Protein AF-A0A0J1GEE9-F1 (afdb_monomer_lite)

Foldseek 3Di:
DDDDDDDDDDPPDDDDDDPPPAPPDPDDDWQDFWFKFKFAPPDPHGDQQRQFWDTKIWHQDPQAIKIKTFTHLWGDGPNWIKAWQFKWWPQAPPPDTDRVDTQFDDPPPPNTGGIGIDGHNHHDHPVAWDKIWMWIWIGTPPDDIDIGIIIITTHRPPD

Sequence (159 aa):
MNRIAKKLFAAGLAGSMTLSMGLTAFAAEQQGPFDAKLYKTGTTTLSMGDGALLDAVYTETSGGIQVTVNVDEGFKAYGMSGSLTKVYMDTDGDGVINKDVNVVADRDGNDKTDALIFTYTGPVSDTENLKIKGDFTISVLNFMPMNSIGDLVIENHAK

Structure (mmCIF, N/CA/C/O backbone):
data_AF-A0A0J1GEE9-F1
#
_entry.id   AF-A0A0J1GEE9-F1
#
loop_
_atom_site.group_PDB
_atom_site.id
_atom_site.type_symbol
_atom_site.label_atom_id
_atom_site.label_alt_id
_atom_site.label_comp_id
_atom_site.label_asym_id
_atom_site.label_entity_id
_atom_site.label_seq_id
_atom_site.pdbx_PDB_ins_code
_atom_site.Cartn_x
_atom_site.Cartn_y
_atom_site.Cartn_z
_atom_site.occupancy
_atom_site.B_iso_or_equiv
_atom_site.auth_seq_id
_atom_site.auth_comp_id
_atom_site.auth_asym_id
_atom_site.auth_atom_id
_atom_site.pdbx_PDB_model_num
ATOM 1 N N . MET A 1 1 ? -32.472 -54.248 10.375 1.00 36.00 1 MET A N 1
ATOM 2 C CA . MET A 1 1 ? -31.139 -53.843 9.880 1.00 36.00 1 MET A CA 1
ATOM 3 C C . MET A 1 1 ? -30.793 -52.489 10.468 1.00 36.00 1 MET A C 1
ATOM 5 O O . MET A 1 1 ? -31.439 -51.505 10.149 1.00 36.00 1 MET A O 1
ATOM 9 N N . ASN A 1 2 ? -29.811 -52.473 11.366 1.00 39.84 2 ASN A N 1
ATOM 10 C CA . ASN A 1 2 ? -29.101 -51.273 11.798 1.00 39.84 2 ASN A CA 1
ATOM 11 C C . ASN A 1 2 ? -28.252 -50.763 10.625 1.00 39.84 2 ASN A C 1
ATOM 13 O O . ASN A 1 2 ? -27.507 -51.577 10.075 1.00 39.84 2 ASN A O 1
ATOM 17 N N . ARG A 1 3 ? -28.317 -49.463 10.301 1.00 39.47 3 ARG A N 1
ATOM 18 C CA . ARG A 1 3 ? -27.176 -48.612 9.895 1.00 39.47 3 ARG A CA 1
ATOM 19 C C . ARG A 1 3 ? -27.649 -47.193 9.536 1.00 39.47 3 ARG A C 1
ATOM 21 O O . ARG A 1 3 ? -28.521 -47.024 8.698 1.00 39.47 3 ARG A O 1
ATOM 28 N N . ILE A 1 4 ? -26.956 -46.219 10.137 1.00 49.47 4 ILE A N 1
ATOM 29 C CA . ILE A 1 4 ? -26.917 -44.773 9.842 1.00 49.47 4 ILE A CA 1
ATOM 30 C C . ILE A 1 4 ? -27.915 -43.917 10.641 1.00 49.47 4 ILE A C 1
ATOM 32 O O . ILE A 1 4 ? -28.839 -43.297 10.131 1.00 49.47 4 ILE A O 1
ATOM 36 N N . ALA A 1 5 ? -27.636 -43.809 11.939 1.00 48.00 5 ALA A N 1
ATOM 37 C CA . ALA A 1 5 ? -27.811 -42.542 12.635 1.00 48.00 5 ALA A CA 1
ATOM 38 C C . ALA A 1 5 ? -26.734 -41.558 12.147 1.00 48.00 5 ALA A C 1
ATOM 40 O O . ALA A 1 5 ? -25.571 -41.962 12.071 1.00 48.00 5 ALA A O 1
ATOM 41 N N . LYS A 1 6 ? -27.095 -40.290 11.897 1.00 39.09 6 LYS A N 1
ATOM 42 C CA . LYS A 1 6 ? -26.461 -39.083 12.477 1.00 39.09 6 LYS A CA 1
ATOM 43 C C . LYS A 1 6 ? -26.759 -37.817 11.655 1.00 39.09 6 LYS A C 1
ATOM 45 O O . LYS A 1 6 ? -26.466 -37.766 10.470 1.00 39.09 6 LYS A O 1
ATOM 50 N N . LYS A 1 7 ? -27.180 -36.782 12.398 1.00 40.62 7 LYS A N 1
ATOM 51 C CA . LYS A 1 7 ? -27.206 -35.337 12.088 1.00 40.62 7 LYS A CA 1
ATOM 52 C C . LYS A 1 7 ? -28.493 -34.785 11.464 1.00 40.62 7 LYS A C 1
ATOM 54 O O . LYS A 1 7 ? -28.543 -34.360 10.320 1.00 40.62 7 LYS A O 1
ATOM 59 N N . LEU A 1 8 ? -29.501 -34.694 12.332 1.00 42.84 8 LEU A N 1
ATOM 60 C CA . LEU A 1 8 ? -30.328 -33.494 12.458 1.00 42.84 8 LEU A CA 1
ATOM 61 C C . LEU A 1 8 ? -29.419 -32.266 12.596 1.00 42.84 8 LEU A C 1
ATOM 63 O O . LEU A 1 8 ? -28.614 -32.245 13.521 1.00 42.84 8 LEU A O 1
ATOM 67 N N . PHE A 1 9 ? -29.594 -31.259 11.748 1.00 38.81 9 PHE A N 1
ATOM 68 C CA . PHE A 1 9 ? -29.544 -29.864 12.180 1.00 38.81 9 PHE A CA 1
ATOM 69 C C . PHE A 1 9 ? -30.584 -29.092 11.378 1.00 38.81 9 PHE A C 1
ATOM 71 O O . PHE A 1 9 ? -30.382 -28.715 10.228 1.00 38.81 9 PHE A O 1
ATOM 78 N N . ALA A 1 10 ? -31.731 -28.897 12.024 1.00 40.72 10 ALA A N 1
ATOM 79 C CA . ALA A 1 10 ? -32.543 -27.728 11.784 1.00 40.72 10 ALA A CA 1
ATOM 80 C C . ALA A 1 10 ? -31.662 -26.496 12.042 1.00 40.72 10 ALA A C 1
ATOM 82 O O . ALA A 1 10 ? -31.133 -26.337 13.139 1.00 40.72 10 ALA A O 1
ATOM 83 N N . ALA A 1 11 ? -31.507 -25.649 11.033 1.00 40.38 11 ALA A N 1
ATOM 84 C CA . ALA A 1 11 ? -31.024 -24.285 11.188 1.00 40.38 11 ALA A CA 1
ATOM 85 C C . ALA A 1 11 ? -32.082 -23.341 10.609 1.00 40.38 11 ALA A C 1
ATOM 87 O O . ALA A 1 11 ? -31.847 -22.582 9.678 1.00 40.38 11 ALA A O 1
ATOM 88 N N . GLY A 1 12 ? -33.288 -23.432 11.169 1.00 34.56 12 GLY A N 1
ATOM 89 C CA . GLY A 1 12 ? -34.057 -22.225 11.404 1.00 34.56 12 GLY A CA 1
ATOM 90 C C . GLY A 1 12 ? -33.432 -21.549 12.616 1.00 34.56 12 GLY A C 1
ATOM 91 O O . GLY A 1 12 ? -33.635 -22.004 13.738 1.00 34.56 12 GLY A O 1
ATOM 92 N N . LEU A 1 13 ? -32.647 -20.501 12.384 1.00 37.00 13 LEU A N 1
ATOM 93 C CA . LEU A 1 13 ? -32.318 -19.524 13.412 1.00 37.00 13 LEU A CA 1
ATOM 94 C C . LEU A 1 13 ? -32.634 -18.141 12.853 1.00 37.00 13 LEU A C 1
ATOM 96 O O . LEU A 1 13 ? -31.887 -17.556 12.075 1.00 37.00 13 LEU A O 1
ATOM 100 N N . ALA A 1 14 ? -33.799 -17.649 13.257 1.00 37.41 14 ALA A N 1
ATOM 101 C CA . ALA A 1 14 ? -33.986 -16.230 13.456 1.00 37.41 14 ALA A CA 1
ATOM 102 C C . ALA A 1 14 ? -32.957 -15.741 14.491 1.00 37.41 14 ALA A C 1
ATOM 104 O O . ALA A 1 14 ? -32.723 -16.420 15.488 1.00 37.41 14 ALA A O 1
ATOM 105 N N . GLY A 1 15 ? -32.411 -14.545 14.277 1.00 37.22 15 GLY A N 1
ATOM 106 C CA . GLY A 1 15 ? -31.867 -13.716 15.352 1.00 37.22 15 GLY A CA 1
ATOM 107 C C . GLY A 1 15 ? -30.476 -14.072 15.882 1.00 37.22 15 GLY A C 1
ATOM 108 O O . GLY A 1 15 ? -30.336 -14.753 16.890 1.00 37.22 15 GLY A O 1
ATOM 109 N N . SER A 1 16 ? -29.465 -13.428 15.306 1.00 37.47 16 SER A N 1
ATOM 110 C CA . SER A 1 16 ? -28.359 -12.819 16.060 1.00 37.47 16 SER A CA 1
ATOM 111 C C . SER A 1 16 ? -28.113 -11.449 15.418 1.00 37.47 16 SER A C 1
ATOM 113 O O . SER A 1 16 ? -27.478 -11.343 14.378 1.00 37.47 16 SER A O 1
ATOM 115 N N . MET A 1 17 ? -28.884 -10.419 15.766 1.00 39.28 17 MET A N 1
ATOM 116 C CA . MET A 1 17 ? -28.504 -9.438 16.786 1.00 39.28 17 MET A CA 1
ATOM 117 C C . MET A 1 17 ? -26.990 -9.197 16.892 1.00 39.28 17 MET A C 1
ATOM 119 O O . MET A 1 17 ? -26.239 -10.059 17.341 1.00 39.28 17 MET A O 1
ATOM 123 N N . THR A 1 18 ? -26.633 -7.940 16.608 1.00 41.00 18 THR A N 1
ATOM 124 C CA . THR A 1 18 ? -25.456 -7.205 17.098 1.00 41.00 18 THR A CA 1
ATOM 125 C C . THR A 1 18 ? -24.079 -7.649 16.602 1.00 41.00 18 THR A C 1
ATOM 127 O O . THR A 1 18 ? -23.382 -8.405 17.262 1.00 41.00 18 THR A O 1
ATOM 130 N N . LEU A 1 19 ? -23.622 -6.981 15.540 1.00 41.53 19 LEU A N 1
ATOM 131 C CA . LEU A 1 19 ? -22.452 -6.101 15.654 1.00 41.53 19 LEU A CA 1
ATOM 132 C C . LEU A 1 19 ? -22.818 -4.700 15.140 1.00 41.53 19 LEU A C 1
ATOM 134 O O . LEU A 1 19 ? -22.285 -4.196 14.163 1.00 41.53 19 LEU A O 1
ATOM 138 N N . SER A 1 20 ? -23.761 -4.051 15.827 1.00 41.72 20 SER A N 1
ATOM 139 C CA . SER A 1 20 ? -23.825 -2.590 15.871 1.00 41.72 20 SER A CA 1
ATOM 140 C C . SER A 1 20 ? -22.833 -2.111 16.932 1.00 41.72 20 SER A C 1
ATOM 142 O O . SER A 1 20 ? -23.241 -1.674 18.003 1.00 41.72 20 SER A O 1
ATOM 144 N N . MET A 1 21 ? -21.534 -2.282 16.695 1.00 36.72 21 MET A N 1
ATOM 145 C CA . MET A 1 21 ? -20.493 -1.658 17.512 1.00 36.72 21 MET A CA 1
ATOM 146 C C . MET A 1 21 ? -19.304 -1.337 16.608 1.00 36.72 21 MET A C 1
ATOM 148 O O . MET A 1 21 ? -18.498 -2.211 16.316 1.00 36.72 21 MET A O 1
ATOM 152 N N . GLY A 1 22 ? -19.212 -0.078 16.180 1.00 39.16 22 GLY A N 1
ATOM 153 C CA . GLY A 1 22 ? -17.910 0.532 15.919 1.00 39.16 22 GLY A CA 1
ATOM 154 C C . GLY A 1 22 ? -17.535 0.908 14.489 1.00 39.16 22 GLY A C 1
ATOM 155 O O . GLY A 1 22 ? -16.452 1.448 14.345 1.00 39.16 22 GLY A O 1
ATOM 156 N N . LEU A 1 23 ? -18.380 0.744 13.463 1.00 41.81 23 LEU A N 1
ATOM 157 C CA . LEU A 1 23 ? -18.266 1.642 12.301 1.00 41.81 23 LEU A CA 1
ATOM 158 C C . LEU A 1 23 ? -18.977 2.940 12.665 1.00 41.81 23 LEU A C 1
ATOM 160 O O . LEU A 1 23 ? -20.078 3.240 12.202 1.00 41.81 23 LEU A O 1
ATOM 164 N N . THR A 1 24 ? -18.385 3.679 13.599 1.00 44.56 24 THR A N 1
ATOM 165 C CA . THR A 1 24 ? -18.596 5.114 13.572 1.00 44.56 24 THR A CA 1
ATOM 166 C C . THR A 1 24 ? -18.064 5.604 12.214 1.00 44.56 24 THR A C 1
ATOM 168 O O . THR A 1 24 ? -17.279 4.960 11.517 1.00 44.56 24 THR A O 1
ATOM 171 N N . ALA A 1 25 ? -18.721 6.631 11.717 1.00 44.00 25 ALA A N 1
ATOM 172 C CA . ALA A 1 25 ? -18.705 6.976 10.320 1.00 44.00 25 ALA A CA 1
ATOM 173 C C . ALA A 1 25 ? -17.348 7.565 9.903 1.00 44.00 25 ALA A C 1
ATOM 175 O O . ALA A 1 25 ? -17.061 8.727 10.202 1.00 44.00 25 ALA A O 1
ATOM 176 N N . PHE A 1 26 ? -16.612 6.858 9.043 1.00 44.97 26 PHE A N 1
ATOM 177 C CA . PHE A 1 26 ? -15.828 7.528 8.000 1.00 44.97 26 PHE A CA 1
ATOM 178 C C . PHE A 1 26 ? -16.809 8.064 6.954 1.00 44.97 26 PHE A C 1
ATOM 180 O O . PHE A 1 26 ? -16.892 7.569 5.843 1.00 44.97 26 PHE A O 1
ATOM 187 N N . ALA A 1 27 ? -17.613 9.046 7.372 1.00 39.22 27 ALA A N 1
ATOM 188 C CA . ALA A 1 27 ? -18.733 9.628 6.643 1.00 39.22 27 ALA A CA 1
ATOM 189 C C . ALA A 1 27 ? -18.575 9.597 5.109 1.00 39.22 27 ALA A C 1
ATOM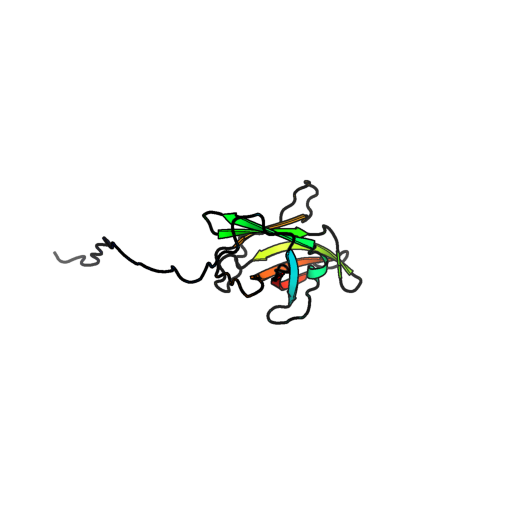 191 O O . ALA A 1 27 ? -17.755 10.350 4.593 1.00 39.22 27 ALA A O 1
ATOM 192 N N . ALA A 1 28 ? -19.360 8.729 4.451 1.00 38.53 28 ALA A N 1
ATOM 193 C CA . ALA A 1 28 ? -20.103 8.774 3.172 1.00 38.53 28 ALA A CA 1
ATOM 194 C C . ALA A 1 28 ? -19.812 9.827 2.068 1.00 38.53 28 ALA A C 1
ATOM 196 O O . ALA A 1 28 ? -20.600 9.981 1.137 1.00 38.53 28 ALA A O 1
ATOM 197 N N . GLU A 1 29 ? -18.698 10.529 2.098 1.00 42.88 29 GLU A N 1
ATOM 198 C CA . GLU A 1 29 ? -18.225 11.458 1.077 1.00 42.88 29 GLU A CA 1
ATOM 199 C C . GLU A 1 29 ? -16.843 10.949 0.657 1.00 42.88 29 GLU A C 1
ATOM 201 O O . GLU A 1 29 ? -16.192 10.281 1.455 1.00 42.88 29 GLU A O 1
ATOM 206 N N . GLN A 1 30 ? -16.380 11.172 -0.577 1.00 50.12 30 GLN A N 1
ATOM 207 C CA . GLN A 1 30 ? -14.992 10.828 -0.908 1.00 50.12 30 GLN A CA 1
ATOM 208 C C . GLN A 1 30 ? -14.069 11.548 0.080 1.00 50.12 30 GLN A C 1
ATOM 210 O O . GLN A 1 30 ? -13.873 12.758 -0.009 1.00 50.12 30 GLN A O 1
ATOM 215 N N . GLN A 1 31 ? -13.557 10.810 1.063 1.00 56.59 31 GLN A N 1
ATOM 216 C CA . GLN A 1 31 ? -12.652 11.348 2.055 1.00 56.59 31 GLN A CA 1
ATOM 217 C C . GLN A 1 31 ? -11.254 11.170 1.475 1.00 56.59 31 GLN A C 1
ATOM 219 O O . GLN A 1 31 ? -10.780 10.050 1.281 1.00 56.59 31 GLN A O 1
ATOM 224 N N . GLY A 1 32 ? -10.652 12.282 1.076 1.00 58.38 32 GLY A N 1
ATOM 225 C CA . GLY A 1 32 ? -9.313 12.319 0.515 1.00 58.38 32 GLY A CA 1
ATOM 226 C C . GLY A 1 32 ? -9.007 13.665 -0.148 1.00 58.38 32 GLY A C 1
ATOM 227 O O . GLY A 1 32 ? -9.936 14.376 -0.541 1.00 58.38 32 GLY A O 1
ATOM 228 N N . PRO A 1 33 ? -7.718 14.026 -0.269 1.00 65.56 33 PRO A N 1
ATOM 229 C CA . PRO A 1 33 ? -6.572 13.118 -0.155 1.00 65.56 33 PRO A CA 1
ATOM 230 C C . PRO A 1 33 ? -6.131 12.835 1.294 1.00 65.56 33 PRO A C 1
ATOM 232 O O . PRO A 1 33 ? -6.069 13.738 2.127 1.00 65.56 33 PRO A O 1
ATOM 235 N N . PHE A 1 34 ? -5.839 11.564 1.574 1.00 77.56 34 PHE A N 1
ATOM 236 C CA . PHE A 1 34 ? -5.139 11.078 2.767 1.00 77.56 34 PHE A CA 1
ATOM 237 C C . PHE A 1 34 ? -3.682 10.762 2.431 1.00 77.56 34 PHE A C 1
ATOM 239 O O . PHE A 1 34 ? -3.383 10.436 1.283 1.00 77.56 34 PHE A O 1
ATOM 246 N N . ASP A 1 35 ? -2.794 10.779 3.424 1.00 82.50 35 ASP A N 1
ATOM 247 C CA . ASP A 1 35 ? -1.398 10.391 3.204 1.00 82.50 35 ASP A CA 1
ATOM 248 C C . ASP A 1 35 ? -1.251 8.878 3.385 1.00 82.50 35 ASP A C 1
ATOM 250 O O . ASP A 1 35 ? -1.689 8.308 4.388 1.00 82.50 35 ASP A O 1
ATOM 254 N N . ALA A 1 36 ? -0.618 8.213 2.420 1.00 87.12 36 ALA A N 1
ATOM 255 C CA . ALA A 1 36 ? -0.286 6.798 2.514 1.00 87.12 36 ALA A CA 1
ATOM 256 C C . ALA A 1 36 ? 1.187 6.630 2.877 1.00 87.12 36 ALA A C 1
ATOM 258 O O . ALA A 1 36 ? 2.065 7.150 2.195 1.00 87.12 36 ALA A O 1
ATOM 259 N N . LYS A 1 37 ? 1.462 5.864 3.931 1.00 88.69 37 LYS A N 1
ATOM 260 C CA . LYS A 1 37 ? 2.824 5.539 4.357 1.00 88.69 37 LYS A CA 1
ATOM 261 C C . LYS A 1 37 ? 3.020 4.048 4.485 1.00 88.69 37 LYS A C 1
ATOM 263 O O . LYS A 1 37 ? 2.135 3.327 4.943 1.00 88.69 37 LYS A O 1
ATOM 268 N N . LEU A 1 38 ? 4.210 3.584 4.133 1.00 88.38 38 LEU A N 1
ATOM 269 C CA . LEU A 1 38 ? 4.593 2.189 4.271 1.00 88.38 38 LEU A CA 1
ATOM 270 C C . LEU A 1 38 ? 5.669 2.034 5.336 1.00 88.38 38 LEU A C 1
ATOM 272 O O . LEU A 1 38 ? 6.804 2.473 5.169 1.00 88.38 38 LEU A O 1
ATOM 276 N N . TYR A 1 39 ? 5.347 1.319 6.406 1.00 89.69 39 TYR A N 1
ATOM 277 C CA . TYR A 1 39 ? 6.278 1.038 7.492 1.00 89.69 39 TYR A CA 1
ATOM 278 C C . TYR A 1 39 ? 6.803 -0.392 7.432 1.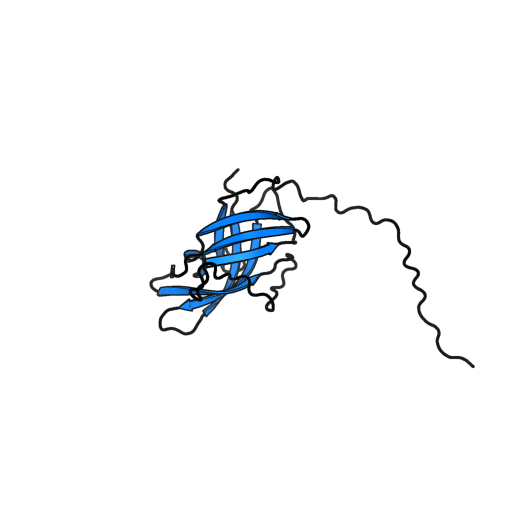00 89.69 39 TYR A C 1
ATOM 280 O O . TYR A 1 39 ? 6.150 -1.299 6.921 1.00 89.69 39 TYR A O 1
ATOM 288 N N . LYS A 1 40 ? 7.993 -0.629 7.986 1.00 86.88 40 LYS A N 1
ATOM 289 C CA . LYS A 1 40 ? 8.466 -1.994 8.246 1.00 86.88 40 LYS A CA 1
ATOM 290 C C . LYS A 1 40 ? 7.591 -2.625 9.326 1.00 86.88 40 LYS A C 1
ATOM 292 O O . LYS A 1 40 ? 7.335 -1.978 10.342 1.00 86.88 40 LYS A O 1
ATOM 297 N N . THR A 1 41 ? 7.219 -3.887 9.120 1.00 85.38 41 THR A N 1
ATOM 298 C CA . THR A 1 41 ? 6.317 -4.653 9.999 1.00 85.38 41 THR A CA 1
ATOM 299 C C . THR A 1 41 ? 6.601 -4.432 11.484 1.00 85.38 41 THR A C 1
ATOM 301 O O . THR A 1 41 ? 7.704 -4.716 11.957 1.00 85.38 41 THR A O 1
ATOM 304 N N . GLY A 1 42 ? 5.591 -3.973 12.225 1.00 79.44 42 GLY A N 1
ATOM 305 C CA . GLY A 1 42 ? 5.649 -3.814 13.680 1.00 79.44 42 GLY A CA 1
ATOM 306 C C . GLY A 1 42 ? 6.564 -2.683 14.159 1.00 79.44 42 GLY A C 1
ATOM 307 O O . GLY A 1 42 ? 6.935 -2.648 15.332 1.00 79.44 42 GLY A O 1
ATOM 308 N N . THR A 1 43 ? 6.952 -1.765 13.271 1.00 85.00 43 THR A N 1
ATOM 309 C CA . THR A 1 43 ? 7.815 -0.618 13.584 1.00 85.00 43 THR A CA 1
ATOM 310 C C . THR A 1 43 ? 7.219 0.688 13.064 1.00 85.00 43 THR A C 1
ATOM 312 O O . THR A 1 43 ? 6.300 0.691 12.256 1.00 85.00 43 THR A O 1
ATOM 315 N N . THR A 1 44 ? 7.798 1.815 13.474 1.00 85.38 44 THR A N 1
ATOM 316 C CA . THR A 1 44 ? 7.520 3.144 12.902 1.00 85.38 44 THR A CA 1
ATOM 317 C C . THR A 1 44 ? 8.578 3.586 11.885 1.00 85.38 44 THR A C 1
ATOM 319 O O . THR A 1 44 ? 8.648 4.755 11.513 1.00 85.38 44 THR A O 1
ATOM 322 N N . THR A 1 45 ? 9.444 2.669 11.438 1.00 87.19 45 THR A N 1
ATOM 323 C CA . THR A 1 45 ? 10.479 2.968 10.440 1.00 87.19 45 THR A CA 1
ATOM 324 C C . THR A 1 45 ? 9.905 2.807 9.041 1.00 87.19 45 THR A C 1
ATOM 326 O O . THR A 1 45 ? 9.381 1.739 8.727 1.00 87.19 45 THR A O 1
ATOM 329 N N . LEU A 1 46 ? 10.047 3.830 8.196 1.00 87.00 46 LEU A N 1
ATOM 330 C CA . LEU A 1 46 ? 9.600 3.775 6.803 1.00 87.00 46 LEU A CA 1
ATOM 331 C C . LEU A 1 46 ? 10.293 2.631 6.044 1.00 87.00 46 LEU A C 1
ATOM 333 O O . LEU A 1 46 ? 11.480 2.331 6.238 1.00 87.00 46 LEU A O 1
ATOM 337 N N . SER A 1 47 ? 9.515 1.954 5.210 1.00 84.25 47 SER A N 1
ATOM 338 C CA . SER A 1 47 ? 9.979 0.922 4.294 1.00 84.25 47 SER A CA 1
ATOM 339 C C . SER A 1 47 ? 10.608 1.557 3.057 1.00 84.25 47 SER A C 1
ATOM 341 O O . SER A 1 47 ? 10.386 2.721 2.747 1.00 84.25 47 SER A O 1
ATOM 343 N N . MET A 1 48 ? 11.371 0.773 2.298 1.00 78.88 48 MET A N 1
ATOM 344 C CA . MET A 1 48 ? 11.881 1.231 1.004 1.00 78.88 48 MET A CA 1
ATOM 345 C C . MET A 1 48 ? 10.749 1.557 0.028 1.00 78.88 48 MET A C 1
ATOM 347 O O . MET A 1 48 ? 10.880 2.505 -0.731 1.00 78.88 48 MET A O 1
ATOM 351 N N . GLY A 1 49 ? 9.649 0.799 0.067 1.00 79.06 49 GLY A N 1
ATOM 352 C CA . GLY A 1 49 ? 8.499 1.008 -0.818 1.00 79.06 49 GLY A CA 1
ATOM 353 C C . GLY A 1 49 ? 7.658 2.240 -0.478 1.00 79.06 49 GLY A C 1
ATOM 354 O O . GLY A 1 49 ? 6.794 2.592 -1.266 1.00 79.06 49 GLY A O 1
ATOM 355 N N . ASP A 1 50 ? 7.919 2.900 0.655 1.00 84.25 50 ASP A N 1
ATOM 356 C CA . ASP A 1 50 ? 7.234 4.135 1.055 1.00 84.25 50 ASP A CA 1
ATOM 357 C C . ASP A 1 50 ? 7.442 5.261 0.044 1.00 84.25 50 ASP A C 1
ATOM 359 O O . ASP A 1 50 ? 6.503 5.965 -0.292 1.00 84.25 50 ASP A O 1
ATOM 363 N N . GLY A 1 51 ? 8.646 5.362 -0.530 1.00 82.62 51 GLY A N 1
ATOM 364 C CA . GLY A 1 51 ? 8.948 6.375 -1.541 1.00 82.62 51 GLY A CA 1
ATOM 365 C C . GLY A 1 51 ? 8.141 6.233 -2.835 1.00 82.62 51 GLY A C 1
ATOM 366 O O . GLY A 1 51 ? 8.209 7.129 -3.668 1.00 82.62 51 GLY A O 1
ATOM 367 N N . ALA A 1 52 ? 7.428 5.117 -3.016 1.00 85.25 52 ALA A N 1
ATOM 368 C CA . ALA A 1 52 ? 6.508 4.909 -4.125 1.00 85.25 52 ALA A CA 1
ATOM 369 C C . ALA A 1 52 ? 5.111 5.467 -3.838 1.00 85.25 52 ALA A C 1
ATOM 371 O O . ALA A 1 52 ? 4.358 5.691 -4.773 1.00 85.25 52 ALA A O 1
ATOM 372 N N . LEU A 1 53 ? 4.722 5.611 -2.572 1.00 88.12 53 LEU A N 1
ATOM 373 C CA . LEU A 1 53 ? 3.358 5.978 -2.215 1.00 88.12 53 LEU A CA 1
ATOM 374 C C . LEU A 1 53 ? 3.166 7.490 -2.339 1.00 88.12 53 LEU A C 1
ATOM 376 O O . LEU A 1 53 ? 4.026 8.273 -1.937 1.00 88.12 53 LEU A O 1
ATOM 380 N N . LEU A 1 54 ? 2.031 7.881 -2.911 1.00 84.69 54 LEU A N 1
ATOM 381 C CA . LEU A 1 54 ? 1.615 9.271 -3.043 1.00 84.69 54 LEU A CA 1
ATOM 382 C C . LEU A 1 54 ? 0.466 9.527 -2.056 1.00 84.69 54 LEU A C 1
ATOM 384 O O . LEU A 1 54 ? 0.658 9.501 -0.842 1.00 84.69 54 LEU A O 1
ATOM 388 N N . ASP A 1 55 ? -0.738 9.737 -2.570 1.00 83.81 55 ASP A N 1
ATOM 389 C CA . ASP A 1 55 ? -1.959 9.953 -1.811 1.00 83.81 55 ASP A CA 1
ATOM 390 C C . ASP A 1 55 ? -2.857 8.709 -1.796 1.00 83.81 55 ASP A C 1
ATOM 392 O O . ASP A 1 55 ? -2.742 7.798 -2.620 1.00 83.81 55 ASP A O 1
ATOM 396 N N . ALA A 1 56 ? -3.787 8.685 -0.848 1.00 84.06 56 ALA A N 1
ATOM 397 C CA . ALA A 1 56 ? -4.838 7.691 -0.759 1.00 84.06 56 ALA A CA 1
ATOM 398 C C . ALA A 1 56 ? -6.229 8.321 -0.747 1.00 84.06 56 ALA A C 1
ATOM 400 O O . ALA A 1 56 ? -6.457 9.410 -0.216 1.00 84.06 56 ALA A O 1
ATOM 401 N N . VAL A 1 57 ? -7.179 7.582 -1.308 1.00 83.00 57 VAL A N 1
ATOM 402 C CA . VAL A 1 57 ? -8.598 7.928 -1.349 1.00 83.00 57 VAL A CA 1
ATOM 403 C C . VAL A 1 57 ? -9.414 6.736 -0.885 1.00 83.00 57 VAL A C 1
ATOM 405 O O . VAL A 1 57 ? -9.121 5.586 -1.234 1.00 83.00 57 VAL A O 1
ATOM 408 N N . TYR A 1 58 ? -10.475 7.028 -0.138 1.00 78.25 58 TYR A N 1
ATOM 409 C CA . TYR A 1 58 ? -11.454 6.037 0.279 1.00 78.25 58 TYR A CA 1
ATOM 410 C C . TYR A 1 58 ? -12.798 6.218 -0.394 1.00 78.25 58 TYR A C 1
ATOM 412 O O . TYR A 1 58 ? -13.245 7.323 -0.703 1.00 78.25 58 TYR A O 1
ATOM 420 N N . THR A 1 59 ? -13.477 5.098 -0.591 1.00 76.06 59 THR A N 1
ATOM 421 C CA . THR A 1 59 ? -14.875 5.067 -1.001 1.00 76.06 59 THR A CA 1
ATOM 422 C C . THR A 1 59 ? -15.590 3.980 -0.212 1.00 76.06 59 THR A C 1
ATOM 424 O O . THR A 1 59 ? -15.231 2.805 -0.290 1.00 76.06 59 THR A O 1
ATOM 427 N N . GLU A 1 60 ? -16.602 4.363 0.566 1.00 74.69 60 GLU A N 1
ATOM 428 C CA . GLU A 1 60 ? -17.477 3.398 1.230 1.00 74.69 60 GLU A CA 1
ATOM 429 C C . GLU A 1 60 ? -18.303 2.635 0.185 1.00 74.69 60 GLU A C 1
ATOM 431 O O . GLU A 1 60 ? -18.858 3.209 -0.753 1.00 74.69 60 GLU A O 1
ATOM 436 N N . THR A 1 61 ? -18.396 1.319 0.347 1.00 75.31 61 THR A N 1
ATOM 437 C CA . THR A 1 61 ? -19.185 0.437 -0.516 1.00 75.31 61 THR A CA 1
ATOM 438 C C . THR A 1 61 ? -20.015 -0.518 0.338 1.00 75.31 61 THR A C 1
ATOM 440 O O . THR A 1 61 ? -19.736 -0.725 1.517 1.00 75.31 61 THR A O 1
ATOM 443 N N . SER A 1 62 ? -21.014 -1.179 -0.254 1.00 73.12 62 SER A N 1
ATOM 444 C CA . SER A 1 62 ? -21.806 -2.194 0.460 1.00 73.12 62 SER A CA 1
ATOM 445 C C . SER A 1 62 ? -20.979 -3.394 0.943 1.00 73.12 62 SER A C 1
ATOM 447 O O . SER A 1 62 ? -21.457 -4.160 1.773 1.00 73.12 62 SER A O 1
ATOM 449 N N . GLY A 1 63 ? -19.781 -3.592 0.383 1.00 75.75 63 GLY A N 1
ATOM 450 C CA . GLY A 1 63 ? -18.880 -4.695 0.706 1.00 75.75 63 GLY A CA 1
ATOM 451 C C . GLY A 1 63 ? -17.719 -4.322 1.627 1.00 75.75 63 GLY A C 1
ATOM 452 O O . GLY A 1 63 ? -16.913 -5.199 1.898 1.00 75.75 63 GLY A O 1
ATOM 453 N N . GLY A 1 64 ? -17.605 -3.067 2.077 1.00 80.19 64 GLY A N 1
ATOM 454 C CA . GLY A 1 64 ? -16.468 -2.563 2.858 1.00 80.19 64 GLY A CA 1
ATOM 455 C C . GLY A 1 64 ? -15.943 -1.224 2.333 1.00 80.19 64 GLY A C 1
ATOM 456 O O . GLY A 1 64 ? -16.626 -0.530 1.578 1.00 80.19 64 GLY A O 1
ATOM 457 N N . ILE A 1 65 ? -14.716 -0.862 2.699 1.00 82.44 65 ILE A N 1
ATOM 458 C CA . ILE A 1 65 ? -14.053 0.374 2.268 1.00 82.44 65 ILE A CA 1
ATOM 459 C C . ILE A 1 65 ? -13.159 0.062 1.073 1.00 82.44 65 ILE A C 1
ATOM 461 O O . ILE A 1 65 ? -12.184 -0.673 1.197 1.00 82.44 65 ILE A O 1
ATOM 465 N N . GLN A 1 66 ? -13.459 0.624 -0.093 1.00 86.19 66 GLN A N 1
ATOM 466 C CA . GLN A 1 66 ? -12.517 0.603 -1.203 1.00 86.19 66 GLN A CA 1
ATOM 467 C C . GLN A 1 66 ? -11.417 1.631 -0.944 1.00 86.19 66 GLN A C 1
ATOM 469 O O . GLN A 1 66 ? -11.692 2.819 -0.781 1.00 86.19 66 GLN A O 1
ATOM 474 N N . VAL A 1 67 ? -10.178 1.159 -0.925 1.00 86.00 67 VAL A N 1
ATOM 475 C CA . VAL A 1 67 ? -8.980 1.972 -0.777 1.00 86.00 67 VAL A CA 1
ATOM 476 C C . VAL A 1 67 ? -8.273 2.031 -2.119 1.00 86.00 67 VAL A C 1
ATOM 478 O O . VAL A 1 67 ? -8.026 1.006 -2.756 1.00 86.00 67 VAL A O 1
ATOM 481 N N . THR A 1 68 ? -7.953 3.247 -2.540 1.00 89.38 68 THR A N 1
ATOM 482 C CA . THR A 1 68 ? -7.077 3.522 -3.672 1.00 89.38 68 THR A CA 1
ATOM 483 C C . THR A 1 68 ? -5.872 4.279 -3.155 1.00 89.38 68 THR A C 1
ATOM 485 O O . THR A 1 68 ? -6.035 5.386 -2.659 1.00 89.38 68 THR A O 1
ATOM 488 N N . VAL A 1 69 ? -4.680 3.709 -3.290 1.00 89.25 69 VAL A N 1
ATOM 489 C CA . VAL A 1 69 ? -3.415 4.410 -3.040 1.00 89.25 69 VAL A CA 1
ATOM 490 C C . VAL A 1 69 ? -2.768 4.682 -4.383 1.00 89.25 69 VAL A C 1
ATOM 492 O O . VAL A 1 69 ? -2.508 3.732 -5.116 1.00 89.25 69 VAL A O 1
ATOM 495 N N . ASN A 1 70 ? -2.530 5.941 -4.728 1.00 87.88 70 ASN A N 1
ATOM 496 C CA . ASN A 1 70 ? -1.771 6.274 -5.927 1.00 87.88 70 ASN A CA 1
ATOM 497 C C . ASN A 1 70 ? -0.282 6.025 -5.666 1.00 87.88 70 ASN A C 1
ATOM 499 O O . ASN A 1 70 ? 0.227 6.235 -4.561 1.00 87.88 70 ASN A O 1
ATOM 503 N N . VAL A 1 71 ? 0.403 5.535 -6.690 1.00 88.44 71 VAL A N 1
ATOM 504 C CA . VAL A 1 71 ? 1.790 5.091 -6.617 1.00 88.44 71 VAL A CA 1
ATOM 505 C C . VAL A 1 71 ? 2.571 5.748 -7.745 1.00 88.44 71 VAL A C 1
ATOM 507 O O . VAL A 1 71 ? 2.092 5.837 -8.871 1.00 88.44 71 VAL A O 1
ATOM 510 N N . ASP A 1 72 ? 3.778 6.210 -7.443 1.00 86.12 72 ASP A N 1
ATOM 511 C CA . ASP A 1 72 ? 4.746 6.590 -8.461 1.00 86.12 72 ASP A CA 1
ATOM 512 C C . ASP A 1 72 ? 5.306 5.321 -9.118 1.00 86.12 72 ASP A C 1
ATOM 514 O O . ASP A 1 72 ? 5.859 4.435 -8.452 1.00 86.12 72 ASP A O 1
ATOM 518 N N . GLU A 1 73 ? 5.191 5.253 -10.442 1.00 82.94 73 GLU A N 1
ATOM 519 C CA . GLU A 1 73 ? 5.708 4.172 -11.280 1.00 82.94 73 GLU A CA 1
ATOM 520 C C . GLU A 1 73 ? 7.191 3.860 -11.024 1.00 82.94 73 GLU A C 1
ATOM 522 O O . GLU A 1 73 ? 7.658 2.745 -11.288 1.00 82.94 73 GLU A O 1
ATOM 527 N N . GLY A 1 74 ? 7.956 4.846 -10.544 1.00 80.94 74 GLY A N 1
ATOM 528 C CA . GLY A 1 74 ? 9.356 4.678 -10.199 1.00 80.94 74 GLY A CA 1
ATOM 529 C C . GLY A 1 74 ? 9.807 5.627 -9.099 1.00 80.94 74 GLY A C 1
ATOM 530 O O . GLY A 1 74 ? 9.781 6.840 -9.245 1.00 80.94 74 GLY A O 1
ATOM 531 N N . PHE A 1 75 ? 10.361 5.070 -8.028 1.00 81.44 75 PHE A N 1
ATOM 532 C CA . PHE A 1 75 ? 10.827 5.835 -6.879 1.00 81.44 75 PHE A CA 1
ATOM 533 C C . PHE A 1 75 ? 12.312 5.619 -6.605 1.00 81.44 75 PHE A C 1
ATOM 535 O O . PHE A 1 75 ? 12.939 4.664 -7.073 1.00 81.44 75 PHE A O 1
ATOM 542 N N . LYS A 1 76 ? 12.895 6.515 -5.802 1.00 79.44 76 LYS A N 1
ATOM 543 C CA . LYS A 1 76 ? 14.257 6.364 -5.282 1.00 79.44 76 LYS A CA 1
ATOM 544 C C . LYS A 1 76 ? 14.229 6.159 -3.777 1.00 79.44 76 LYS A C 1
ATOM 546 O O . LYS A 1 76 ? 13.796 7.038 -3.043 1.00 79.44 76 LYS A O 1
ATOM 551 N N . ALA A 1 77 ? 14.781 5.044 -3.315 1.00 70.62 77 ALA A N 1
ATOM 552 C CA . ALA A 1 77 ? 14.960 4.757 -1.897 1.00 70.62 77 ALA A CA 1
ATOM 553 C C . ALA A 1 77 ? 16.419 4.387 -1.623 1.00 70.62 77 ALA A C 1
ATOM 555 O O . ALA A 1 77 ? 16.993 3.529 -2.292 1.00 70.62 77 ALA A O 1
ATOM 556 N N . TYR A 1 78 ? 17.037 5.049 -0.639 1.00 72.81 78 TYR A N 1
ATOM 557 C CA . TYR A 1 78 ? 18.425 4.793 -0.224 1.00 72.81 78 TYR A CA 1
ATOM 558 C C . TYR A 1 78 ? 19.447 4.821 -1.380 1.00 72.81 78 TYR A C 1
ATOM 560 O O . TYR A 1 78 ? 20.390 4.036 -1.415 1.00 72.81 78 TYR A O 1
ATOM 568 N N . GLY A 1 79 ? 19.253 5.724 -2.348 1.00 75.38 79 GLY A N 1
ATOM 569 C CA . GLY A 1 79 ? 20.134 5.872 -3.514 1.00 75.38 79 GLY A CA 1
ATOM 570 C C . GLY A 1 79 ? 19.900 4.857 -4.639 1.00 75.38 79 GLY A C 1
ATOM 571 O O . GLY A 1 79 ? 20.571 4.933 -5.665 1.00 75.38 79 GLY A O 1
ATOM 572 N N . MET A 1 80 ? 18.935 3.948 -4.489 1.00 77.19 80 MET A N 1
ATOM 573 C CA . MET A 1 80 ? 18.545 2.973 -5.507 1.00 77.19 80 MET A CA 1
ATOM 574 C C . MET A 1 80 ? 17.211 3.370 -6.135 1.00 77.19 80 MET A C 1
ATOM 576 O O . MET A 1 80 ? 16.320 3.843 -5.434 1.00 77.19 80 MET A O 1
ATOM 580 N N . SER A 1 81 ? 17.078 3.192 -7.452 1.00 83.31 81 SER A N 1
ATOM 581 C CA . SER A 1 81 ? 15.806 3.403 -8.159 1.00 83.31 81 SER A CA 1
ATOM 582 C C . SER A 1 81 ? 15.054 2.080 -8.259 1.00 83.31 81 SER A C 1
ATOM 584 O O . SER A 1 81 ? 15.670 1.058 -8.576 1.00 83.31 81 SER A O 1
ATOM 586 N N . GLY A 1 82 ? 13.752 2.091 -8.003 1.00 82.69 82 GLY A N 1
ATOM 587 C CA . GLY A 1 82 ? 12.922 0.897 -8.048 1.00 82.69 82 GLY A CA 1
ATOM 588 C C . GLY A 1 82 ? 11.452 1.195 -8.307 1.00 82.69 82 GLY A C 1
ATOM 589 O O . GLY A 1 82 ? 11.064 2.349 -8.445 1.00 82.69 82 GLY A O 1
ATOM 590 N N . SER A 1 83 ? 10.652 0.140 -8.392 1.00 85.06 83 SER A N 1
ATOM 591 C CA . SER A 1 83 ? 9.205 0.199 -8.593 1.00 85.06 83 SER A CA 1
ATOM 592 C C . SER A 1 83 ? 8.506 -0.908 -7.806 1.00 85.06 83 SER A C 1
ATOM 594 O O . SER A 1 83 ? 9.097 -1.952 -7.502 1.00 85.06 83 SER A O 1
ATOM 596 N N . LEU A 1 84 ? 7.240 -0.687 -7.451 1.00 87.19 84 LEU A N 1
ATOM 597 C CA . LEU A 1 84 ? 6.390 -1.736 -6.890 1.00 87.19 84 LEU A CA 1
ATOM 598 C C . LEU A 1 84 ? 5.890 -2.633 -8.026 1.00 87.19 84 LEU A C 1
ATOM 600 O O . LEU A 1 84 ? 5.481 -2.144 -9.074 1.00 87.19 84 LEU A O 1
ATOM 604 N N . THR A 1 85 ? 5.948 -3.951 -7.831 1.00 85.94 85 THR A N 1
ATOM 605 C CA . THR A 1 85 ? 5.572 -4.927 -8.879 1.00 85.94 85 THR A CA 1
ATOM 606 C C . THR A 1 85 ? 4.529 -5.938 -8.426 1.00 85.94 85 THR A C 1
ATOM 608 O O . THR A 1 85 ? 3.726 -6.408 -9.229 1.00 85.94 85 THR A O 1
ATOM 611 N N . LYS A 1 86 ? 4.531 -6.294 -7.141 1.00 88.19 86 LYS A N 1
ATOM 612 C CA . LYS A 1 86 ? 3.506 -7.139 -6.528 1.00 88.19 86 LYS A CA 1
ATOM 613 C C . LYS A 1 86 ? 3.215 -6.612 -5.144 1.00 88.19 86 LYS A C 1
ATOM 615 O O . LYS A 1 86 ? 4.149 -6.321 -4.397 1.00 88.19 86 LYS A O 1
ATOM 620 N N . VAL A 1 87 ? 1.939 -6.509 -4.814 1.00 89.44 87 VAL A N 1
ATOM 621 C CA . VAL A 1 87 ? 1.492 -6.119 -3.486 1.00 89.44 87 VAL A CA 1
ATOM 622 C C . VAL A 1 87 ? 0.332 -7.018 -3.098 1.00 89.44 87 VAL A C 1
ATOM 624 O O . VAL A 1 87 ? -0.650 -7.131 -3.827 1.00 89.44 87 VAL A O 1
ATOM 627 N N . TYR A 1 88 ? 0.463 -7.658 -1.945 1.00 91.69 88 TYR A N 1
ATOM 628 C CA . TYR A 1 88 ? -0.562 -8.497 -1.336 1.00 91.69 88 TYR A CA 1
ATOM 629 C C . TYR A 1 88 ? -0.928 -7.898 0.010 1.00 91.69 88 TYR A C 1
ATOM 631 O O . TYR A 1 88 ? -0.038 -7.438 0.723 1.00 91.69 88 TYR A O 1
ATOM 639 N N . MET A 1 89 ? -2.208 -7.903 0.369 1.00 89.88 89 MET A N 1
ATOM 640 C CA . MET A 1 89 ? -2.679 -7.258 1.595 1.00 89.88 89 MET A CA 1
ATOM 641 C C . MET A 1 89 ? -3.612 -8.158 2.40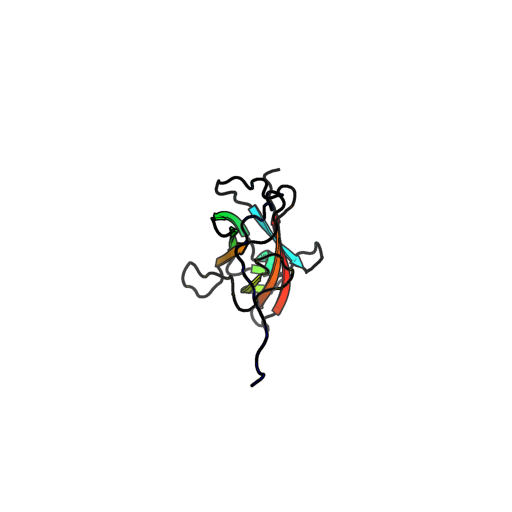1 1.00 89.88 89 MET A C 1
ATOM 643 O O . MET A 1 89 ? -4.300 -9.021 1.860 1.00 89.88 89 MET A O 1
ATOM 647 N N . ASP A 1 90 ? -3.611 -7.930 3.708 1.00 89.69 90 ASP A N 1
ATOM 648 C CA . ASP A 1 90 ? -4.587 -8.439 4.669 1.00 89.69 90 ASP A CA 1
ATOM 649 C C . ASP A 1 90 ? -5.845 -7.555 4.610 1.00 89.69 90 ASP A C 1
ATOM 651 O O . ASP A 1 90 ? -5.982 -6.557 5.321 1.00 89.69 90 ASP A O 1
ATOM 655 N N . THR A 1 91 ? -6.719 -7.847 3.646 1.00 86.94 91 THR A N 1
ATOM 656 C CA . THR A 1 91 ? -7.885 -7.007 3.337 1.00 86.94 91 THR A CA 1
ATOM 657 C C . THR A 1 91 ? -9.063 -7.211 4.289 1.00 86.94 91 THR A C 1
ATOM 659 O O . THR A 1 91 ? -9.995 -6.414 4.273 1.00 86.94 91 THR A O 1
ATOM 662 N N . ASP A 1 92 ? -9.076 -8.263 5.097 1.00 86.75 92 ASP A N 1
ATOM 663 C CA . ASP A 1 92 ? -10.108 -8.543 6.104 1.00 86.75 92 ASP A CA 1
ATOM 664 C C . ASP A 1 92 ? -9.625 -8.302 7.542 1.00 86.75 92 ASP A C 1
ATOM 666 O O . ASP A 1 92 ? -10.429 -8.331 8.475 1.00 86.75 92 ASP A O 1
ATOM 670 N N . GLY A 1 93 ? -8.348 -7.960 7.723 1.00 82.88 93 GLY A N 1
ATOM 671 C CA . GLY A 1 93 ? -7.777 -7.580 9.010 1.00 82.88 93 GLY A CA 1
ATOM 672 C C . GLY A 1 93 ? -7.657 -8.755 9.980 1.00 82.88 93 GLY A C 1
ATOM 673 O O . GLY A 1 93 ? -7.663 -8.538 11.196 1.00 82.88 93 GLY A O 1
ATOM 674 N N . ASP A 1 94 ? -7.581 -9.990 9.476 1.00 84.50 94 ASP A N 1
ATOM 675 C CA . ASP A 1 94 ? -7.463 -11.204 10.291 1.00 84.50 94 ASP A CA 1
ATOM 676 C C . ASP A 1 94 ? -6.004 -11.511 10.702 1.00 84.50 94 ASP A C 1
ATOM 678 O O . ASP A 1 94 ? -5.737 -12.379 11.542 1.00 84.50 94 ASP A O 1
ATOM 682 N N . GLY A 1 95 ? -5.051 -10.745 10.164 1.00 83.44 95 GLY A N 1
ATOM 683 C CA . GLY A 1 95 ? -3.618 -10.885 10.377 1.00 83.44 95 GLY A CA 1
ATOM 684 C C . GLY A 1 95 ? -2.904 -11.738 9.325 1.00 83.44 95 GLY A C 1
ATOM 685 O O . GLY A 1 95 ? -1.682 -11.907 9.445 1.00 83.44 95 GLY A O 1
ATOM 686 N N . VAL A 1 96 ? -3.615 -12.275 8.329 1.00 86.69 96 VAL A N 1
ATOM 687 C CA . VAL A 1 96 ? -3.120 -13.180 7.288 1.00 86.69 96 VAL A CA 1
ATOM 688 C C . VAL A 1 96 ? -3.186 -12.505 5.918 1.00 86.69 96 VAL A C 1
ATOM 690 O O . VAL A 1 96 ? -4.227 -12.128 5.403 1.00 86.69 96 VAL A O 1
ATOM 693 N N . ILE A 1 97 ? -2.031 -12.399 5.261 1.00 87.94 97 ILE A N 1
ATOM 694 C CA . ILE A 1 97 ? -1.945 -11.796 3.927 1.00 87.94 97 ILE A CA 1
ATOM 695 C C . ILE A 1 97 ? -2.385 -12.816 2.870 1.00 87.94 97 ILE A C 1
ATOM 697 O O . ILE A 1 97 ? -1.740 -13.859 2.704 1.00 87.94 97 ILE A O 1
ATOM 701 N N . ASN A 1 98 ? -3.427 -12.487 2.102 1.00 85.56 98 ASN A N 1
ATOM 702 C CA . ASN A 1 98 ? -3.863 -13.298 0.970 1.00 85.56 98 ASN A CA 1
ATOM 703 C C . ASN A 1 98 ? -2.949 -13.073 -0.248 1.00 85.56 98 ASN A C 1
ATOM 705 O O . ASN A 1 98 ? -2.963 -12.013 -0.873 1.00 85.56 98 ASN A O 1
ATOM 709 N N . LYS A 1 99 ? -2.162 -14.093 -0.610 1.00 87.19 99 LYS A N 1
ATOM 710 C CA . LYS A 1 99 ? -1.205 -14.035 -1.730 1.00 87.19 99 LYS A CA 1
ATOM 711 C C . LYS A 1 99 ? -1.796 -14.389 -3.096 1.00 87.19 99 LYS A C 1
ATOM 713 O O . LYS A 1 99 ? -1.076 -14.346 -4.093 1.00 87.19 99 LYS A O 1
ATOM 718 N N . ASP A 1 100 ? -3.083 -14.715 -3.157 1.00 85.06 100 ASP A N 1
ATOM 719 C CA . ASP A 1 100 ? -3.769 -15.027 -4.413 1.00 85.06 100 ASP A CA 1
ATOM 720 C C . ASP A 1 100 ? -4.276 -13.762 -5.126 1.00 85.06 100 ASP A C 1
ATOM 722 O O . ASP A 1 100 ? -4.572 -13.800 -6.320 1.00 85.06 100 ASP A O 1
ATOM 726 N N . VAL A 1 101 ? -4.341 -12.625 -4.420 1.00 83.25 101 VAL A N 1
ATOM 727 C CA . VAL A 1 101 ? -4.876 -11.357 -4.939 1.00 83.25 101 VAL A CA 1
ATOM 728 C C . VAL A 1 101 ? -3.790 -10.284 -4.937 1.00 83.25 101 VAL A C 1
ATOM 730 O O . VAL A 1 101 ? -3.459 -9.718 -3.899 1.00 83.25 101 VAL A O 1
ATOM 733 N N . ASN A 1 102 ? -3.235 -9.996 -6.116 1.00 88.19 102 ASN A N 1
ATOM 734 C CA . ASN A 1 102 ? -2.338 -8.857 -6.304 1.00 88.19 102 ASN A CA 1
ATOM 735 C C . ASN A 1 102 ? -3.172 -7.577 -6.448 1.00 88.19 102 ASN A C 1
ATOM 737 O O . ASN A 1 102 ? -4.037 -7.517 -7.319 1.00 88.19 102 ASN A O 1
ATOM 741 N N . VAL A 1 103 ? -2.912 -6.576 -5.609 1.00 89.62 103 VAL A N 1
ATOM 742 C CA . VAL A 1 103 ? -3.723 -5.346 -5.546 1.00 89.62 103 VAL A CA 1
ATOM 743 C C . VAL A 1 103 ? -3.156 -4.195 -6.377 1.00 89.62 103 VAL A C 1
ATOM 745 O O . VAL A 1 103 ? -3.706 -3.098 -6.356 1.00 89.62 103 VAL A O 1
ATOM 748 N N . VAL A 1 104 ? -2.051 -4.415 -7.095 1.00 90.00 104 VAL A N 1
ATOM 749 C CA . VAL A 1 104 ? -1.504 -3.418 -8.027 1.00 90.00 104 VAL A CA 1
ATOM 750 C C . VAL A 1 104 ? -2.435 -3.228 -9.224 1.00 90.00 104 VAL A C 1
ATOM 752 O O . VAL A 1 104 ? -3.024 -4.184 -9.731 1.00 90.00 104 VAL A O 1
ATOM 755 N N . ALA A 1 105 ? -2.533 -1.993 -9.694 1.00 88.31 105 ALA A N 1
ATOM 756 C CA . ALA A 1 105 ? -3.267 -1.612 -10.884 1.00 88.31 105 ALA A CA 1
ATOM 757 C C . ALA A 1 105 ? -2.362 -0.801 -11.816 1.00 88.31 105 ALA A C 1
ATOM 759 O O . ALA A 1 105 ? -1.691 0.133 -11.375 1.00 88.31 105 ALA A O 1
ATOM 760 N N . ASP A 1 106 ? -2.404 -1.169 -13.092 1.00 87.75 106 ASP A N 1
ATOM 761 C CA . ASP A 1 106 ? -1.894 -0.402 -14.227 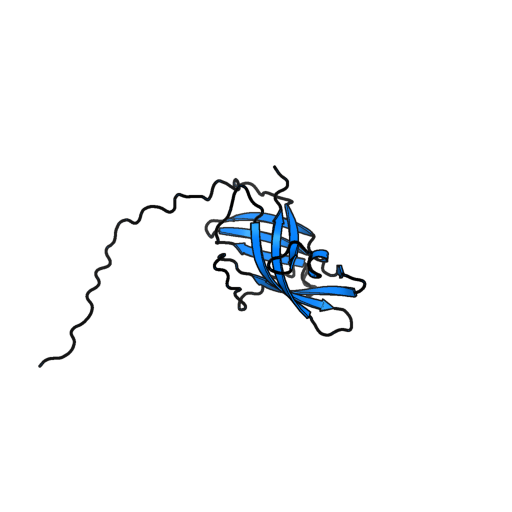1.00 87.75 106 ASP A CA 1
ATOM 762 C C . ASP A 1 106 ? -3.101 0.304 -14.864 1.00 87.75 106 ASP A C 1
ATOM 764 O O . ASP A 1 106 ? -4.072 -0.346 -15.274 1.00 87.75 106 ASP A O 1
ATOM 768 N N . ARG A 1 107 ? -3.102 1.635 -14.840 1.00 84.12 107 ARG A N 1
ATOM 769 C CA . ARG A 1 107 ? -4.199 2.481 -15.322 1.00 84.12 107 ARG A CA 1
ATOM 770 C C . ARG A 1 107 ? -3.922 3.054 -16.705 1.00 84.12 107 ARG A C 1
ATOM 772 O O . ARG A 1 107 ? -4.889 3.418 -17.379 1.00 84.12 107 ARG A O 1
ATOM 779 N N . ASP A 1 108 ? -2.664 3.158 -17.120 1.00 84.31 108 ASP A N 1
ATOM 780 C CA . ASP A 1 108 ? -2.273 3.758 -18.398 1.00 84.31 108 ASP A CA 1
ATOM 781 C C . ASP A 1 108 ? -1.840 2.728 -19.469 1.00 84.31 108 ASP A C 1
ATOM 783 O O . ASP A 1 108 ? -1.747 3.068 -20.653 1.00 84.31 108 ASP A O 1
ATOM 787 N N . GLY A 1 109 ? -1.682 1.460 -19.081 1.00 81.31 109 GLY A N 1
ATOM 788 C CA . GLY A 1 109 ? -1.333 0.325 -19.931 1.00 81.31 109 GLY A CA 1
ATOM 789 C C . GLY A 1 109 ? 0.166 0.180 -20.203 1.00 81.31 109 GLY A C 1
ATOM 790 O O . GLY A 1 109 ? 0.528 -0.392 -21.236 1.00 81.31 109 GLY A O 1
ATOM 791 N N . ASN A 1 110 ? 1.032 0.737 -19.352 1.00 83.38 110 ASN A N 1
ATOM 792 C CA . ASN A 1 110 ? 2.485 0.727 -19.533 1.00 83.38 110 ASN A CA 1
ATOM 793 C C . ASN A 1 110 ? 3.223 -0.421 -18.807 1.00 83.38 110 ASN A C 1
ATOM 795 O O . ASN A 1 110 ? 4.460 -0.437 -18.793 1.00 83.38 110 ASN A O 1
ATOM 799 N N . ASP A 1 111 ? 2.481 -1.382 -18.247 1.00 82.12 111 ASP A N 1
ATOM 800 C CA . ASP A 1 111 ? 2.952 -2.520 -17.449 1.00 82.12 111 ASP A CA 1
ATOM 801 C C . ASP A 1 111 ? 3.638 -2.129 -16.119 1.00 82.12 111 ASP A C 1
ATOM 803 O O . ASP A 1 111 ? 4.390 -2.926 -15.537 1.00 82.12 111 ASP A O 1
ATOM 807 N N . LYS A 1 112 ? 3.394 -0.919 -15.600 1.00 83.12 112 LYS A N 1
ATOM 808 C CA . LYS A 1 112 ? 3.867 -0.475 -14.280 1.00 83.12 112 LYS A CA 1
ATOM 809 C C . LYS A 1 112 ? 2.712 -0.258 -13.307 1.00 83.12 112 LYS A C 1
ATOM 811 O O . LYS A 1 112 ? 1.540 -0.231 -13.661 1.00 83.12 112 LYS A O 1
ATOM 8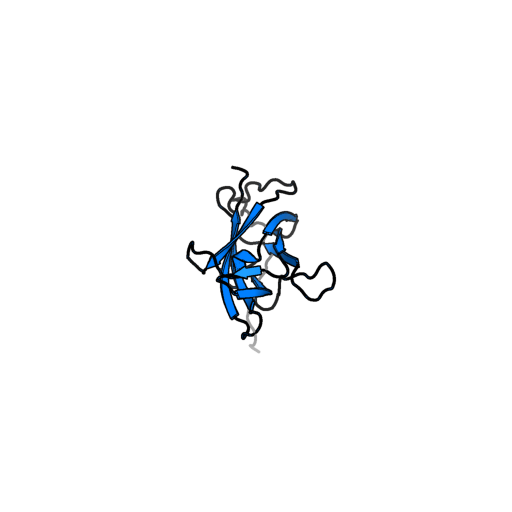16 N N . THR A 1 113 ? 3.068 -0.179 -12.028 1.00 85.69 113 THR A N 1
ATOM 817 C CA . THR A 1 113 ? 2.098 0.039 -10.954 1.00 85.69 113 THR A CA 1
ATOM 818 C C . THR A 1 113 ? 1.817 1.529 -10.806 1.00 85.69 113 THR A C 1
ATOM 820 O O . THR A 1 113 ? 2.698 2.256 -10.353 1.00 85.69 113 THR A O 1
ATOM 823 N N . ASP A 1 114 ? 0.579 1.932 -11.082 1.00 85.88 114 ASP A N 1
ATOM 824 C CA . ASP A 1 114 ? 0.090 3.309 -10.905 1.00 85.88 114 ASP A CA 1
ATOM 825 C C . ASP A 1 114 ? -0.707 3.480 -9.613 1.00 85.88 114 ASP A C 1
ATOM 827 O O . ASP A 1 114 ? -0.844 4.575 -9.065 1.00 85.88 114 ASP A O 1
ATOM 831 N N . ALA A 1 115 ? -1.315 2.393 -9.141 1.00 87.50 115 ALA A N 1
ATOM 832 C CA . ALA A 1 115 ? -2.129 2.414 -7.940 1.00 87.50 115 ALA A CA 1
ATOM 833 C C . ALA A 1 115 ? -2.169 1.055 -7.240 1.00 87.50 115 ALA A C 1
ATOM 835 O O . ALA A 1 115 ? -1.964 0.007 -7.849 1.00 87.50 115 ALA A O 1
ATOM 836 N N . LEU A 1 116 ? -2.507 1.079 -5.954 1.00 89.44 116 LEU A N 1
ATOM 837 C CA . LEU A 1 116 ? -2.954 -0.075 -5.183 1.00 89.44 116 LEU A CA 1
ATOM 838 C C . LEU A 1 116 ? -4.460 0.073 -4.973 1.00 89.44 116 LEU A C 1
ATOM 840 O O . LEU A 1 116 ? -4.896 1.067 -4.393 1.00 89.44 116 LEU A O 1
ATOM 844 N N . ILE A 1 117 ? -5.256 -0.883 -5.452 1.00 89.38 117 ILE A N 1
ATOM 845 C CA . ILE A 1 117 ? -6.720 -0.839 -5.369 1.00 89.38 117 ILE A CA 1
ATOM 846 C C . ILE A 1 117 ? -7.221 -2.116 -4.706 1.00 89.38 117 ILE A C 1
ATOM 848 O O . ILE A 1 117 ? -7.039 -3.215 -5.227 1.00 89.38 117 ILE A O 1
ATOM 852 N N . PHE A 1 118 ? -7.881 -1.974 -3.560 1.00 88.31 118 PHE A N 1
ATOM 853 C CA . PHE A 1 118 ? -8.425 -3.106 -2.814 1.00 88.31 118 PHE A CA 1
ATOM 854 C C . PHE A 1 118 ? -9.643 -2.704 -1.983 1.00 88.31 118 PHE A C 1
ATOM 856 O O . PHE A 1 118 ? -9.863 -1.530 -1.695 1.00 88.31 118 PHE A O 1
ATOM 863 N N . THR A 1 119 ? -10.447 -3.690 -1.588 1.00 88.75 119 THR A N 1
ATOM 864 C CA . THR A 1 119 ? -11.572 -3.488 -0.668 1.00 88.75 119 THR A CA 1
ATOM 865 C C . THR A 1 119 ? -11.196 -4.032 0.701 1.00 88.75 119 THR A C 1
ATOM 867 O O . THR A 1 119 ? -11.020 -5.236 0.855 1.00 88.75 119 THR A O 1
ATOM 870 N N . TYR A 1 120 ? -11.076 -3.142 1.682 1.00 85.31 120 TYR A N 1
ATOM 871 C CA . TYR A 1 120 ? -10.848 -3.481 3.077 1.00 85.31 120 TYR A CA 1
ATOM 872 C C . TYR A 1 120 ? -12.177 -3.731 3.803 1.00 85.31 120 TYR A C 1
ATOM 874 O O . TYR A 1 120 ? -13.105 -2.924 3.737 1.00 85.31 120 TYR A O 1
ATOM 882 N N . THR A 1 121 ? -12.263 -4.857 4.499 1.00 86.44 121 THR A N 1
ATOM 883 C CA . THR A 1 121 ? -13.458 -5.337 5.215 1.00 86.44 121 THR A CA 1
ATOM 884 C C . THR A 1 121 ? -13.204 -5.585 6.700 1.00 86.44 121 THR A C 1
ATOM 886 O O . THR A 1 121 ? -14.129 -5.937 7.432 1.00 86.44 121 THR A O 1
ATOM 889 N N . GLY A 1 122 ? -11.963 -5.385 7.145 1.00 75.88 122 GLY A N 1
ATOM 890 C CA . GLY A 1 122 ? -11.575 -5.548 8.536 1.00 75.88 122 GLY A CA 1
ATOM 891 C C . GLY A 1 122 ? -12.052 -4.416 9.448 1.00 75.88 122 GLY A C 1
ATOM 892 O O . GLY A 1 122 ? -12.724 -3.476 9.011 1.00 75.88 122 GLY A O 1
ATOM 893 N N . PRO A 1 123 ? -11.706 -4.486 10.744 1.00 72.44 123 PRO A N 1
ATOM 894 C CA . PRO A 1 123 ? -12.069 -3.457 11.706 1.00 72.44 123 PRO A CA 1
ATOM 895 C C . PRO A 1 123 ? -11.448 -2.110 11.320 1.00 72.44 123 PRO A C 1
ATOM 897 O O . PRO A 1 123 ? -10.276 -2.035 10.945 1.00 72.44 123 PRO A O 1
ATOM 900 N N . VAL A 1 124 ? -12.240 -1.047 11.442 1.00 69.25 124 VAL A N 1
ATOM 901 C CA . VAL A 1 124 ? -11.846 0.338 11.159 1.00 69.25 124 VAL A CA 1
ATOM 902 C C . VAL A 1 124 ? -12.064 1.153 12.432 1.00 69.25 124 VAL A C 1
ATOM 904 O O . VAL A 1 124 ? -13.041 0.929 13.144 1.00 69.25 124 VAL A O 1
ATOM 907 N N . SER A 1 125 ? -11.147 2.066 12.747 1.00 62.16 125 SER A N 1
ATOM 908 C CA . SER A 1 125 ? -11.200 2.896 13.954 1.00 62.16 125 SER A CA 1
ATOM 909 C C . SER A 1 125 ? -11.310 4.367 13.576 1.00 62.16 125 SER A C 1
ATOM 911 O O . SER A 1 125 ? -10.388 4.908 12.987 1.00 62.16 125 SER A O 1
ATOM 913 N N . ASP A 1 126 ? -12.385 5.047 13.967 1.00 55.94 126 ASP A N 1
ATOM 914 C CA . ASP A 1 126 ? -12.606 6.486 13.716 1.00 55.94 126 ASP A CA 1
ATOM 915 C C . ASP A 1 126 ? -11.595 7.437 14.364 1.00 55.94 126 ASP A C 1
ATOM 917 O O . ASP A 1 126 ? -11.612 8.654 14.120 1.00 55.94 126 ASP A O 1
ATOM 921 N N . THR A 1 127 ? -10.787 6.903 15.274 1.00 52.19 127 THR A N 1
ATOM 922 C CA . THR A 1 127 ? -9.825 7.651 16.082 1.00 52.19 127 THR A CA 1
ATOM 923 C C . THR A 1 127 ? -8.381 7.318 15.738 1.00 52.19 127 THR A C 1
ATOM 925 O O . THR A 1 127 ? -7.481 7.945 16.287 1.00 52.19 127 THR A O 1
ATOM 928 N N . GLU A 1 128 ? -8.140 6.337 14.866 1.00 62.47 128 GLU A N 1
ATOM 929 C CA . GLU A 1 128 ? -6.797 5.875 14.524 1.00 62.47 128 GLU A CA 1
ATOM 930 C C . GLU A 1 128 ? -6.606 5.784 13.008 1.00 62.47 128 GLU A C 1
ATOM 932 O O . GLU A 1 128 ? -7.546 5.565 12.248 1.00 62.47 128 GLU A O 1
ATOM 937 N N . ASN A 1 129 ? -5.357 5.933 12.564 1.00 75.44 129 ASN A N 1
ATOM 938 C CA . ASN A 1 129 ? -4.983 5.688 11.173 1.00 75.44 129 ASN A CA 1
ATOM 939 C C . ASN A 1 129 ? -5.334 4.246 10.787 1.00 75.44 129 ASN A C 1
ATOM 941 O O . ASN A 1 129 ? -5.088 3.321 11.568 1.00 75.44 129 ASN A O 1
ATOM 945 N N . LEU A 1 130 ? -5.847 4.042 9.572 1.00 80.88 130 LEU A N 1
ATOM 946 C CA . LEU A 1 130 ? -6.101 2.697 9.062 1.00 80.88 130 LEU A CA 1
ATOM 947 C C . LEU A 1 130 ? -4.756 2.007 8.827 1.00 80.88 130 LEU A C 1
ATOM 949 O O . LEU A 1 130 ? -3.921 2.533 8.094 1.00 80.88 130 LEU A O 1
ATOM 953 N N . LYS A 1 131 ? -4.543 0.844 9.447 1.00 85.06 131 LYS A N 1
ATOM 954 C CA . LYS A 1 131 ? -3.316 0.052 9.299 1.00 85.06 131 LYS A CA 1
ATOM 955 C C . LYS A 1 131 ? -3.645 -1.298 8.695 1.00 85.06 131 LYS A C 1
ATOM 957 O O . LYS A 1 131 ? -4.471 -2.025 9.236 1.00 85.06 131 LYS A O 1
ATOM 962 N N . ILE A 1 132 ? -2.968 -1.634 7.610 1.00 88.00 132 ILE A N 1
ATOM 963 C CA . ILE A 1 132 ? -3.188 -2.846 6.831 1.00 88.00 132 ILE A CA 1
ATOM 964 C C . ILE A 1 132 ? -1.838 -3.519 6.621 1.00 88.00 132 ILE A C 1
ATOM 966 O O . ILE A 1 132 ? -0.891 -2.901 6.134 1.00 88.00 132 ILE A O 1
ATOM 970 N N . LYS A 1 133 ? -1.732 -4.799 6.974 1.00 88.19 133 LYS A N 1
ATOM 971 C CA . LYS A 1 133 ? -0.521 -5.578 6.703 1.00 88.19 133 LYS A CA 1
ATOM 972 C C . LYS A 1 133 ? -0.417 -5.899 5.220 1.00 88.19 133 LYS A C 1
ATOM 974 O O . LYS A 1 133 ? -1.411 -6.255 4.590 1.00 88.19 133 LYS A O 1
ATOM 979 N N . GLY A 1 134 ? 0.796 -5.855 4.683 1.00 88.00 134 GLY A N 1
ATOM 980 C CA . GLY A 1 134 ? 1.049 -6.246 3.305 1.00 88.00 134 GLY A CA 1
ATOM 981 C C . GLY A 1 134 ? 2.420 -6.865 3.057 1.00 88.00 134 GLY A C 1
ATOM 982 O O . GLY A 1 134 ? 3.377 -6.676 3.810 1.00 88.00 134 GLY A O 1
ATOM 983 N N . ASP A 1 135 ? 2.494 -7.628 1.972 1.00 90.19 135 ASP A N 1
ATOM 984 C CA . ASP A 1 135 ? 3.710 -8.201 1.402 1.00 90.19 135 ASP A CA 1
ATOM 985 C C . ASP A 1 135 ? 3.970 -7.504 0.063 1.00 90.19 135 ASP A C 1
ATOM 987 O O . ASP A 1 135 ? 3.154 -7.570 -0.858 1.00 90.19 135 ASP A O 1
ATOM 991 N N . PHE A 1 136 ? 5.089 -6.792 -0.011 1.00 87.94 136 PHE A N 1
ATOM 992 C CA . PHE A 1 136 ? 5.446 -5.881 -1.087 1.00 87.94 136 PHE A CA 1
ATOM 993 C C . PHE A 1 136 ? 6.697 -6.397 -1.795 1.00 87.94 136 PHE A C 1
ATOM 995 O O . PHE A 1 136 ? 7.747 -6.594 -1.178 1.00 87.94 136 PHE A O 1
ATOM 1002 N N . THR A 1 137 ? 6.622 -6.549 -3.112 1.00 88.00 137 THR A N 1
ATOM 1003 C CA . THR A 1 137 ? 7.777 -6.833 -3.965 1.00 88.00 137 THR A CA 1
ATOM 1004 C C . THR A 1 137 ? 8.232 -5.555 -4.655 1.00 88.00 137 THR A C 1
ATOM 1006 O O . THR A 1 137 ? 7.532 -4.999 -5.509 1.00 88.00 137 THR A O 1
ATOM 1009 N N . ILE A 1 138 ? 9.447 -5.131 -4.318 1.00 84.38 138 ILE A N 1
ATOM 1010 C CA . ILE A 1 138 ? 10.132 -3.989 -4.914 1.00 84.38 138 ILE A CA 1
ATOM 1011 C C . ILE A 1 138 ? 11.118 -4.514 -5.955 1.00 84.38 138 ILE A C 1
ATOM 1013 O O . ILE A 1 138 ? 12.046 -5.260 -5.634 1.00 84.38 138 ILE A O 1
ATOM 1017 N N . SER A 1 139 ? 10.938 -4.104 -7.205 1.00 83.88 139 SER A N 1
ATOM 1018 C CA . SER A 1 139 ? 11.946 -4.289 -8.243 1.00 83.88 139 SER A CA 1
ATOM 1019 C C . SER A 1 139 ? 12.949 -3.149 -8.155 1.00 83.88 139 SER A C 1
ATOM 1021 O O . SER A 1 139 ? 12.556 -1.988 -8.135 1.00 83.88 139 SER A O 1
ATOM 1023 N N . VAL A 1 140 ? 14.241 -3.462 -8.085 1.00 77.62 140 VAL A N 1
ATOM 1024 C CA . VAL A 1 140 ? 15.314 -2.463 -8.038 1.00 77.62 140 VAL A CA 1
ATOM 1025 C C . VAL A 1 140 ? 16.129 -2.573 -9.318 1.00 77.62 140 VAL A C 1
ATOM 1027 O O . VAL A 1 140 ? 16.522 -3.669 -9.719 1.00 77.62 140 VAL A O 1
ATOM 1030 N N . LEU A 1 141 ? 16.404 -1.438 -9.964 1.00 71.06 141 LEU A N 1
ATOM 1031 C CA . LEU A 1 141 ? 17.157 -1.409 -11.215 1.00 71.06 141 LEU A CA 1
ATOM 1032 C C . LEU A 1 141 ? 18.538 -2.063 -11.022 1.00 71.06 141 LEU A C 1
ATOM 1034 O O . LEU A 1 141 ? 19.311 -1.641 -10.164 1.00 71.06 141 LEU A O 1
ATOM 1038 N N . ASN A 1 142 ? 18.855 -3.061 -11.853 1.00 69.69 142 ASN A N 1
ATOM 1039 C CA . ASN A 1 142 ? 20.108 -3.835 -11.846 1.00 69.69 142 ASN A CA 1
ATOM 1040 C C . ASN A 1 142 ? 20.334 -4.762 -10.632 1.00 69.69 142 ASN A C 1
ATOM 1042 O O . ASN A 1 142 ? 21.452 -5.244 -10.444 1.00 69.69 142 ASN A O 1
ATOM 1046 N N . PHE A 1 143 ? 19.299 -5.056 -9.838 1.00 71.25 143 PHE A N 1
ATOM 1047 C CA . PHE A 1 143 ? 19.365 -6.010 -8.726 1.00 71.25 143 PHE A CA 1
ATOM 1048 C C . PHE A 1 143 ? 18.217 -7.024 -8.780 1.00 71.25 143 PHE A C 1
ATOM 1050 O O . PHE A 1 143 ? 17.242 -6.856 -9.510 1.00 71.25 143 PHE A O 1
ATOM 1057 N N . MET A 1 144 ? 18.341 -8.111 -8.012 1.00 75.12 144 MET A N 1
ATOM 1058 C CA . MET A 1 144 ? 17.231 -9.051 -7.838 1.00 75.12 144 MET A CA 1
ATOM 1059 C C . MET A 1 144 ? 16.062 -8.356 -7.119 1.00 75.12 144 MET A C 1
ATOM 1061 O O . MET A 1 144 ? 16.316 -7.568 -6.203 1.00 75.12 144 MET A O 1
ATOM 1065 N N . PRO A 1 145 ? 14.800 -8.658 -7.483 1.00 77.94 145 PRO A N 1
ATOM 1066 C CA . PRO A 1 145 ? 13.639 -8.150 -6.765 1.00 77.94 145 PRO A CA 1
ATOM 1067 C C . PRO A 1 145 ? 13.720 -8.476 -5.275 1.00 77.94 145 PRO A C 1
ATOM 1069 O O . PRO A 1 145 ? 14.107 -9.580 -4.884 1.00 77.94 145 PRO A O 1
ATOM 1072 N N . MET A 1 146 ? 13.335 -7.514 -4.447 1.00 79.94 146 MET A N 1
ATOM 1073 C CA . MET A 1 146 ? 13.328 -7.642 -2.999 1.00 79.94 146 MET A CA 1
ATOM 1074 C C . MET A 1 146 ? 11.896 -7.756 -2.496 1.00 79.94 146 MET A C 1
ATOM 1076 O O . MET A 1 146 ? 11.060 -6.905 -2.791 1.00 79.94 146 MET A O 1
ATOM 1080 N N . ASN A 1 147 ? 11.630 -8.782 -1.693 1.00 82.62 147 ASN A N 1
ATOM 1081 C CA . ASN A 1 147 ? 10.370 -8.903 -0.967 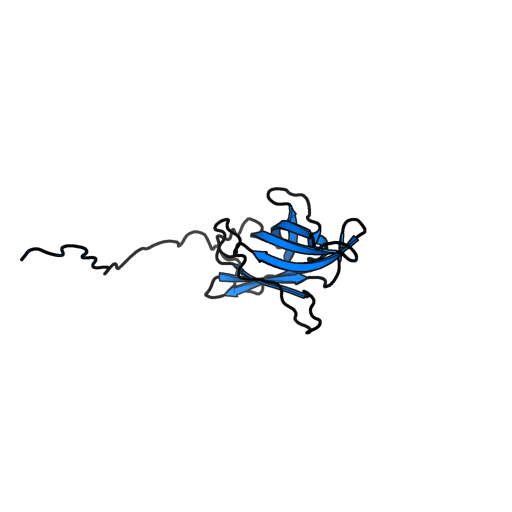1.00 82.62 147 ASN A CA 1
ATOM 1082 C C . ASN A 1 147 ? 10.508 -8.249 0.408 1.00 82.62 147 ASN A C 1
ATOM 1084 O O . ASN A 1 147 ? 11.526 -8.413 1.086 1.00 82.62 147 ASN A O 1
ATOM 1088 N N . SER A 1 148 ? 9.480 -7.520 0.823 1.00 81.00 148 SER A N 1
ATOM 1089 C CA . SER A 1 148 ? 9.418 -6.829 2.102 1.00 81.00 148 SER A CA 1
ATOM 1090 C C . SER A 1 148 ? 8.014 -6.943 2.674 1.00 81.00 148 SER A C 1
ATOM 1092 O O . SER A 1 148 ? 7.041 -6.657 1.989 1.00 81.00 148 SER A O 1
ATOM 1094 N N . ILE A 1 149 ? 7.909 -7.326 3.945 1.00 85.44 149 ILE A N 1
ATOM 1095 C CA . ILE A 1 149 ? 6.635 -7.294 4.664 1.00 85.44 149 ILE A CA 1
ATOM 1096 C C . ILE A 1 149 ? 6.565 -5.973 5.427 1.00 85.44 149 ILE A C 1
ATOM 1098 O O . ILE A 1 149 ? 7.496 -5.613 6.165 1.00 85.44 149 ILE A O 1
ATOM 1102 N N . GLY A 1 150 ? 5.460 -5.259 5.262 1.00 86.62 150 GLY A N 1
ATOM 1103 C CA . GLY A 1 150 ? 5.244 -3.952 5.860 1.00 86.62 150 GLY A CA 1
ATOM 1104 C C . GLY A 1 150 ? 3.808 -3.722 6.301 1.00 86.62 150 GLY A C 1
ATOM 1105 O O . GLY A 1 150 ? 2.910 -4.497 5.985 1.00 86.62 150 GLY A O 1
ATOM 1106 N N . ASP A 1 151 ? 3.619 -2.626 7.021 1.00 87.88 151 ASP A N 1
ATOM 1107 C CA . ASP A 1 151 ? 2.312 -2.116 7.411 1.00 87.88 151 ASP A CA 1
ATOM 1108 C C . ASP A 1 151 ? 2.026 -0.875 6.555 1.00 87.88 151 ASP A C 1
ATOM 1110 O O . ASP A 1 151 ? 2.712 0.144 6.685 1.00 87.88 151 ASP A O 1
ATOM 1114 N N . LEU A 1 152 ? 1.047 -0.973 5.653 1.00 87.62 152 LEU A N 1
ATOM 1115 C CA . LEU A 1 152 ? 0.478 0.176 4.958 1.00 87.62 152 LEU A CA 1
ATOM 1116 C C . LEU A 1 152 ? -0.409 0.921 5.948 1.00 87.62 152 LEU A C 1
ATOM 1118 O O . LEU A 1 152 ? -1.363 0.365 6.490 1.00 87.62 152 LEU A O 1
ATOM 1122 N N . VAL A 1 153 ? -0.085 2.179 6.190 1.00 87.12 153 VAL A N 1
ATOM 1123 C CA . VAL A 1 153 ? -0.816 3.047 7.098 1.00 87.12 153 VAL A CA 1
ATOM 1124 C C . VAL A 1 153 ? -1.339 4.217 6.299 1.00 87.12 153 VAL A C 1
ATOM 1126 O O . VAL A 1 153 ? -0.572 4.924 5.654 1.00 87.12 153 VAL A O 1
ATOM 1129 N N . ILE A 1 154 ? -2.643 4.423 6.359 1.00 84.19 154 ILE A N 1
ATOM 1130 C CA . ILE A 1 154 ? -3.276 5.573 5.740 1.00 84.19 154 ILE A CA 1
ATOM 1131 C C . ILE A 1 154 ? -3.652 6.553 6.846 1.00 84.19 154 ILE A C 1
ATOM 1133 O O . ILE A 1 154 ? -4.434 6.237 7.752 1.00 84.19 154 ILE A O 1
ATOM 1137 N N . GLU A 1 155 ? -3.043 7.727 6.791 1.00 79.19 155 GLU A N 1
ATOM 1138 C CA . GLU A 1 155 ? -3.165 8.763 7.801 1.00 79.19 155 GLU A CA 1
ATOM 1139 C C . GLU A 1 155 ? -4.312 9.714 7.462 1.00 79.19 155 GLU A C 1
ATOM 1141 O O . GLU A 1 155 ? -4.371 10.312 6.385 1.00 79.19 155 GLU A O 1
ATOM 1146 N N . ASN A 1 156 ? -5.237 9.869 8.410 1.00 68.75 156 ASN A N 1
ATOM 1147 C CA . ASN A 1 156 ? -6.318 10.834 8.288 1.00 68.75 156 ASN A CA 1
ATOM 1148 C C . ASN A 1 156 ? -5.884 12.171 8.905 1.00 68.75 156 ASN A C 1
ATOM 1150 O O . ASN A 1 156 ? -5.925 12.336 10.120 1.00 68.75 156 ASN A O 1
ATOM 1154 N N . HIS A 1 157 ? -5.487 13.132 8.067 1.00 60.41 157 HIS A N 1
ATOM 1155 C CA . HIS A 1 157 ? -5.083 14.476 8.506 1.00 60.41 157 HIS A CA 1
ATOM 1156 C C . HIS A 1 157 ? -6.257 15.420 8.819 1.00 60.41 157 HIS A C 1
ATOM 1158 O O . HIS A 1 157 ? -6.032 16.582 9.152 1.00 60.41 157 HIS A O 1
ATOM 1164 N N . ALA A 1 158 ? -7.510 14.964 8.711 1.00 50.72 158 ALA A N 1
ATOM 1165 C CA . ALA A 1 158 ? -8.688 15.804 8.926 1.00 50.72 158 ALA A CA 1
ATOM 1166 C C . ALA A 1 158 ? -9.029 16.048 10.413 1.00 50.72 158 ALA A C 1
ATOM 1168 O O . ALA A 1 158 ? -10.084 16.622 10.698 1.00 50.72 158 ALA A O 1
ATOM 1169 N N . LYS A 1 159 ? -8.180 15.630 11.364 1.00 43.38 159 LYS A N 1
ATOM 1170 C CA . LYS A 1 159 ? -8.358 15.889 12.802 1.00 43.38 159 LYS A CA 1
ATOM 1171 C C . LYS A 1 159 ? -7.053 16.246 13.502 1.00 43.38 159 LYS A C 1
ATOM 1173 O O . LYS A 1 159 ? -6.058 15.518 13.305 1.00 43.38 159 LYS A O 1
#

Secondary structure (DSSP, 8-state):
--------------------SS-----SS-EEEEEEEEEETTSSSBPGGGGGEEEEEEEEETTEEEEEEEE-SSEEETTEEEEEEEEEE-SSSSS---TT---EE-SSSSSS--EEEEEE-S---TTS-EEEEEEEEEEETTS--EEEEEEEEEE-TT-

pLDDT: mean 73.73, std 17.88, range [34.56, 91.69]

Radius of gyration: 20.13 Å; chains: 1; bounding box: 54×70×37 Å